Protein AF-V5FXH1-F1 (afdb_mo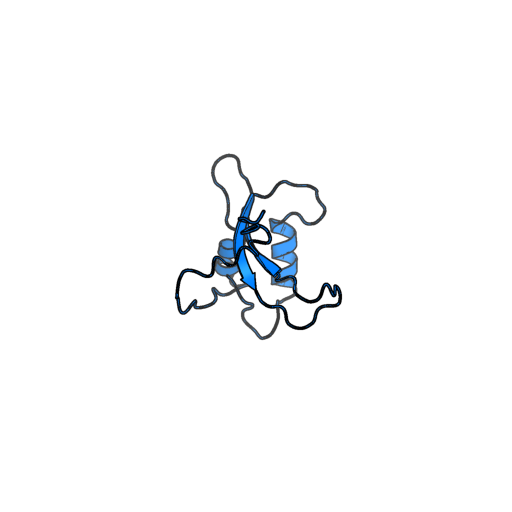nomer_lite)

pLDDT: mean 77.88, std 19.79, range [39.44, 96.25]

Sequence (102 aa):
RIEPIGEAWSEEAVDKFEEWTHVAQWKKLSAKLNGYSVREKTRAKREGSPVPGVDLFEINNEKDVDIAEELVKAGLAIFKKTDIPVNSRTTSISNLSIASSS

Organism: Anoplophora glabripennis (NCBI:txid217634)

Radius of gyration: 18.0 Å; chains: 1; bounding box: 55×42×38 Å

Foldseek 3Di:
DKDFPDPDQDPVLVVLLCVQVVPPVPADKDKDWPAWAQDDDDPPDPPPDTHTDIFIWRDDPPDTHTSRVVCVVVVRIDDDPDPDDDDDPPPVCPDDDPDDDD

Secondary structure (DSSP, 8-state):
-EEESSSS--HHHHHHHHHHHTTTTT--EEEEEEEEE-----SS--TT-PEEEEEEEE--SS--EEHHHHHHHTTSEEE-----------------------

Structure (mmCIF, N/CA/C/O backbone):
data_AF-V5FXH1-F1
#
_entry.id   AF-V5FXH1-F1
#
loop_
_atom_site.group_PDB
_atom_site.id
_atom_site.type_symbol
_atom_site.label_atom_id
_atom_site.label_alt_id
_atom_site.label_comp_id
_atom_site.label_asym_id
_atom_site.label_entity_id
_atom_site.label_seq_id
_atom_site.pdbx_PDB_ins_code
_atom_site.Cartn_x
_atom_site.Cartn_y
_atom_site.Cartn_z
_atom_site.occupancy
_atom_site.B_iso_or_equiv
_atom_site.auth_seq_id
_atom_site.auth_comp_id
_atom_site.auth_asym_id
_atom_site.auth_atom_id
_atom_site.pdbx_PDB_model_num
ATOM 1 N N . ARG A 1 1 ? 8.193 -3.738 3.923 1.00 85.12 1 ARG A N 1
ATOM 2 C CA . ARG A 1 1 ? 7.768 -3.843 2.503 1.00 85.12 1 ARG A CA 1
ATOM 3 C C . ARG A 1 1 ? 6.833 -5.028 2.354 1.00 85.12 1 ARG A C 1
ATOM 5 O O . ARG A 1 1 ? 7.078 -6.049 2.990 1.00 85.12 1 ARG A O 1
ATOM 12 N N . ILE A 1 2 ? 5.810 -4.881 1.521 1.00 91.62 2 ILE A N 1
ATOM 13 C CA . ILE A 1 2 ? 4.805 -5.911 1.260 1.00 91.62 2 ILE A CA 1
ATOM 14 C C . ILE A 1 2 ? 4.806 -6.304 -0.218 1.00 91.62 2 ILE A C 1
ATOM 16 O O . ILE A 1 2 ? 5.261 -5.532 -1.065 1.00 91.62 2 ILE A O 1
ATOM 20 N N . GLU A 1 3 ? 4.330 -7.507 -0.497 1.00 93.12 3 GLU A N 1
ATOM 21 C CA . GLU A 1 3 ? 4.184 -8.103 -1.824 1.00 93.12 3 GLU A CA 1
ATOM 22 C C . GLU A 1 3 ? 2.763 -8.675 -1.968 1.00 93.12 3 GLU A C 1
ATOM 24 O O . GLU A 1 3 ? 2.120 -8.960 -0.949 1.00 93.12 3 GLU A O 1
ATOM 29 N N . PRO A 1 4 ? 2.249 -8.821 -3.203 1.00 94.62 4 PRO A N 1
ATOM 30 C CA . PRO A 1 4 ? 0.984 -9.507 -3.425 1.00 94.62 4 PRO A CA 1
ATOM 31 C C . PRO A 1 4 ? 1.079 -10.977 -2.996 1.00 94.62 4 PRO A C 1
ATOM 33 O O . PRO A 1 4 ? 2.156 -11.567 -2.966 1.00 94.62 4 PRO A O 1
ATOM 36 N N . ILE A 1 5 ? -0.065 -11.581 -2.677 1.00 91.50 5 ILE A N 1
ATOM 37 C CA . ILE A 1 5 ? -0.136 -12.999 -2.284 1.00 91.50 5 ILE A CA 1
ATOM 38 C C . ILE A 1 5 ? 0.162 -13.934 -3.466 1.00 91.50 5 ILE A C 1
ATOM 40 O O . ILE A 1 5 ? 0.702 -15.021 -3.270 1.00 91.50 5 ILE A O 1
ATOM 44 N N . GLY A 1 6 ? -0.193 -13.514 -4.683 1.00 89.00 6 GLY A N 1
ATOM 45 C CA . GLY A 1 6 ? 0.080 -14.228 -5.930 1.00 89.00 6 GLY A CA 1
ATOM 46 C C . GLY A 1 6 ? 1.088 -13.494 -6.815 1.00 89.00 6 GLY A C 1
ATOM 47 O O . GLY A 1 6 ? 1.922 -12.730 -6.340 1.00 89.00 6 GLY A O 1
ATOM 48 N N . GLU A 1 7 ? 0.989 -13.699 -8.128 1.00 88.88 7 GLU A N 1
ATOM 49 C CA . GLU A 1 7 ? 1.878 -13.050 -9.105 1.00 88.88 7 GLU A CA 1
ATOM 50 C C . GLU A 1 7 ? 1.616 -11.539 -9.255 1.00 88.88 7 GLU A C 1
ATOM 52 O O . GLU A 1 7 ? 2.516 -10.786 -9.625 1.00 88.88 7 GLU A O 1
ATOM 57 N N . ALA A 1 8 ? 0.396 -11.084 -8.952 1.00 92.56 8 ALA A N 1
ATOM 58 C CA . ALA A 1 8 ? -0.035 -9.696 -9.083 1.00 92.56 8 ALA A CA 1
ATOM 59 C C . ALA A 1 8 ? -0.995 -9.287 -7.953 1.00 92.56 8 ALA A C 1
ATOM 61 O O . ALA A 1 8 ? -1.567 -10.135 -7.265 1.00 92.56 8 ALA A O 1
ATOM 62 N N . TRP A 1 9 ? -1.168 -7.976 -7.768 1.00 94.19 9 TRP A N 1
ATOM 63 C CA . TRP A 1 9 ? -2.153 -7.417 -6.841 1.00 94.19 9 TRP A CA 1
ATOM 64 C C . TRP A 1 9 ? -3.571 -7.744 -7.315 1.00 94.19 9 TRP A C 1
ATOM 66 O O . TRP A 1 9 ? -3.896 -7.505 -8.477 1.00 94.19 9 TRP A O 1
ATOM 76 N N . SER A 1 10 ? -4.399 -8.293 -6.425 1.00 95.19 10 SER A N 1
ATOM 77 C CA . SER A 1 10 ? -5.820 -8.503 -6.705 1.00 95.19 10 SER A CA 1
ATOM 78 C C . SER A 1 10 ? -6.559 -7.165 -6.763 1.00 95.19 10 SER A C 1
ATOM 80 O O . SER A 1 10 ? -6.149 -6.205 -6.111 1.00 95.19 10 SER A O 1
ATOM 82 N N . GLU A 1 11 ? -7.666 -7.106 -7.508 1.00 96.00 11 GLU A N 1
ATOM 83 C CA . GLU A 1 11 ? -8.532 -5.915 -7.555 1.00 96.00 11 GLU A CA 1
ATOM 84 C C . GLU A 1 11 ? -8.992 -5.513 -6.149 1.00 96.00 11 GLU A C 1
ATOM 86 O O . GLU A 1 11 ? -8.863 -4.357 -5.771 1.00 96.00 11 GLU A O 1
ATOM 91 N N . GLU A 1 12 ? -9.367 -6.488 -5.317 1.00 95.62 12 GLU A N 1
ATOM 92 C CA . GLU A 1 12 ? -9.729 -6.251 -3.915 1.00 95.62 12 GLU A CA 1
ATOM 93 C C . GLU A 1 12 ? -8.598 -5.590 -3.106 1.00 95.62 12 GLU A C 1
ATOM 95 O O . GLU A 1 12 ? -8.847 -4.698 -2.296 1.00 95.62 12 GLU A O 1
ATOM 100 N N . ALA A 1 13 ? -7.341 -5.990 -3.334 1.00 95.50 13 ALA A N 1
ATOM 101 C CA . ALA A 1 13 ? -6.195 -5.371 -2.673 1.00 95.50 13 ALA A CA 1
ATOM 102 C C . ALA A 1 13 ? -5.970 -3.928 -3.149 1.00 95.50 13 ALA A C 1
ATOM 104 O O . ALA A 1 13 ? -5.592 -3.074 -2.345 1.00 95.50 13 ALA A O 1
ATOM 105 N N . VAL A 1 14 ? -6.209 -3.656 -4.436 1.00 96.12 14 VAL A N 1
ATOM 106 C CA . VAL A 1 14 ? -6.137 -2.305 -5.006 1.00 96.12 14 VAL A CA 1
ATOM 107 C C . VAL A 1 14 ? -7.242 -1.426 -4.423 1.00 96.12 14 VAL A C 1
ATOM 109 O O . VAL A 1 14 ? -6.925 -0.384 -3.856 1.00 96.12 14 VAL A O 1
ATOM 112 N N . ASP A 1 15 ? -8.495 -1.875 -4.458 1.00 96.25 15 ASP A N 1
ATOM 113 C CA . ASP A 1 15 ? -9.649 -1.134 -3.939 1.00 96.25 15 ASP A CA 1
ATOM 114 C C . ASP A 1 15 ? -9.474 -0.793 -2.453 1.00 96.25 15 ASP A C 1
ATOM 116 O O . ASP A 1 15 ? -9.696 0.343 -2.027 1.00 96.25 15 ASP A O 1
ATOM 120 N N . LYS A 1 16 ? -9.004 -1.755 -1.646 1.00 95.38 16 LYS A N 1
ATOM 121 C CA . LYS A 1 16 ? -8.743 -1.530 -0.217 1.00 95.38 16 LYS A CA 1
ATOM 122 C C . LYS A 1 16 ? -7.606 -0.554 0.029 1.00 95.38 16 LYS A C 1
ATOM 124 O O . LYS A 1 16 ? -7.693 0.282 0.930 1.00 95.38 16 LYS A O 1
ATOM 129 N N . PHE A 1 17 ? -6.548 -0.626 -0.773 1.00 95.69 17 PHE A N 1
ATOM 130 C CA . PHE A 1 17 ? -5.474 0.353 -0.699 1.00 95.69 17 PHE A CA 1
ATOM 131 C C . PHE A 1 17 ? -5.973 1.758 -1.063 1.00 95.69 17 PHE A C 1
ATOM 133 O O . PHE A 1 17 ? -5.623 2.720 -0.376 1.00 95.69 17 PHE A O 1
ATOM 140 N N . GLU A 1 18 ? -6.808 1.891 -2.095 1.00 95.62 18 GLU A N 1
ATOM 141 C CA . GLU A 1 18 ? -7.405 3.171 -2.485 1.00 95.62 18 GLU A CA 1
ATOM 142 C C . GLU A 1 18 ? -8.309 3.750 -1.389 1.00 95.62 18 GLU A C 1
ATOM 144 O O . GLU A 1 18 ? -8.231 4.948 -1.096 1.00 95.62 18 GLU A O 1
ATOM 149 N N . GLU A 1 19 ? -9.108 2.893 -0.745 1.00 94.19 19 GLU A N 1
ATOM 150 C CA . GLU A 1 19 ? -9.982 3.239 0.378 1.00 94.19 19 GLU A CA 1
ATOM 151 C C . GLU A 1 19 ? -9.176 3.800 1.560 1.00 94.19 19 GLU A C 1
ATOM 153 O O . GLU A 1 19 ? -9.439 4.917 2.009 1.00 94.19 19 GLU A O 1
ATOM 158 N N . TRP A 1 20 ? -8.155 3.076 2.030 1.00 93.00 20 TRP A N 1
ATOM 159 C CA . TRP A 1 20 ? -7.361 3.479 3.200 1.00 93.00 20 TRP A CA 1
ATOM 160 C C . TRP A 1 20 ? -6.413 4.645 2.940 1.00 93.00 20 TRP A C 1
ATOM 162 O O . TRP A 1 20 ? -6.104 5.417 3.849 1.00 93.00 20 TRP A O 1
ATOM 172 N N . THR A 1 21 ? -5.946 4.807 1.703 1.00 9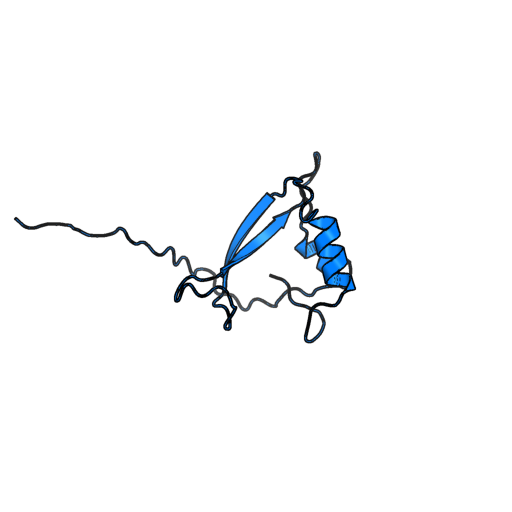4.56 21 THR A N 1
ATOM 173 C CA . THR A 1 21 ? -5.114 5.960 1.341 1.00 94.56 21 THR A CA 1
ATOM 174 C C . THR A 1 21 ? -5.926 7.180 0.923 1.00 94.56 21 THR A C 1
ATOM 176 O O . THR A 1 21 ? -5.351 8.254 0.741 1.00 94.56 21 THR A O 1
ATOM 179 N N . HIS A 1 22 ? -7.251 7.056 0.798 1.00 93.88 22 HIS A N 1
ATOM 180 C CA . HIS A 1 22 ? -8.126 8.148 0.380 1.00 93.88 22 HIS A CA 1
ATOM 181 C C . HIS A 1 22 ? -7.644 8.805 -0.924 1.00 93.88 22 HIS A C 1
ATOM 183 O O . HIS A 1 22 ? -7.508 10.034 -1.020 1.00 93.88 22 HIS A O 1
ATOM 189 N N . VAL A 1 23 ? -7.334 7.975 -1.928 1.00 95.31 23 VAL A N 1
ATOM 190 C CA . VAL A 1 23 ? -6.733 8.425 -3.194 1.00 95.31 23 VAL A CA 1
ATOM 191 C C . VAL A 1 23 ? -7.568 9.535 -3.821 1.00 95.31 23 VAL A C 1
ATOM 193 O O . VAL A 1 23 ? -8.782 9.431 -3.953 1.00 95.31 23 VAL A O 1
ATOM 196 N N . ALA A 1 24 ? -6.896 10.622 -4.210 1.00 94.19 24 ALA A N 1
ATOM 197 C CA . ALA A 1 24 ? -7.502 11.805 -4.827 1.00 94.19 24 ALA A CA 1
ATOM 198 C C . ALA A 1 24 ? -8.574 12.529 -3.978 1.00 94.19 24 ALA A C 1
ATOM 200 O O . ALA A 1 24 ? -9.243 13.429 -4.482 1.00 94.19 24 ALA A O 1
ATOM 201 N N . GLN A 1 25 ? -8.694 12.216 -2.683 1.00 94.75 25 GLN A N 1
ATOM 202 C CA . GLN A 1 25 ? -9.623 12.883 -1.758 1.00 94.75 25 GLN A CA 1
ATOM 203 C C . GLN A 1 25 ? -8.953 13.977 -0.910 1.00 94.75 25 GLN A C 1
ATOM 205 O O . GLN A 1 25 ? -9.606 14.587 -0.068 1.00 94.75 25 GLN A O 1
ATOM 210 N N . TRP A 1 26 ? -7.658 14.244 -1.122 1.00 93.94 26 TRP A N 1
ATOM 211 C CA . TRP A 1 26 ? -6.889 15.289 -0.421 1.00 93.94 26 TRP A CA 1
ATOM 212 C C . TRP A 1 26 ? -6.825 15.117 1.105 1.00 93.94 26 TRP A C 1
ATOM 214 O O . TRP A 1 26 ? -6.556 16.072 1.837 1.00 93.94 26 TRP A O 1
ATOM 224 N N . LYS A 1 27 ? -7.037 13.894 1.602 1.00 92.50 27 LYS A N 1
ATOM 225 C CA . LYS A 1 27 ? -6.849 13.566 3.015 1.00 92.50 27 LYS A CA 1
ATOM 226 C C . LYS A 1 27 ? -5.361 13.377 3.311 1.00 92.50 27 LYS A C 1
ATOM 228 O O . LYS A 1 27 ? -4.621 12.775 2.536 1.00 92.50 27 LYS A O 1
ATOM 233 N N . LYS A 1 28 ? -4.912 13.929 4.440 1.00 92.62 28 LYS A N 1
ATOM 234 C CA . LYS A 1 28 ? -3.518 13.819 4.885 1.00 92.62 28 LYS A CA 1
ATOM 235 C C . LYS A 1 28 ? -3.180 12.376 5.271 1.00 92.62 28 LYS A C 1
ATOM 237 O O . LYS A 1 28 ? -3.947 11.730 5.981 1.00 92.62 28 LYS A O 1
ATOM 242 N N . LEU A 1 29 ? -1.993 11.933 4.875 1.00 94.44 29 LEU A N 1
ATOM 243 C CA . LEU A 1 29 ? -1.355 10.702 5.334 1.00 94.44 29 LEU A CA 1
ATOM 244 C C . LEU A 1 29 ? 0.056 11.031 5.818 1.00 94.44 29 LEU A C 1
ATOM 246 O O . LEU A 1 29 ? 0.675 11.985 5.338 1.00 94.44 29 LEU A O 1
ATOM 250 N N . SER A 1 30 ? 0.569 10.239 6.753 1.00 93.75 30 SER A N 1
ATOM 251 C CA . SER A 1 30 ? 1.972 10.292 7.157 1.00 93.75 30 SER A CA 1
ATOM 252 C C . SER A 1 30 ? 2.762 9.292 6.318 1.00 93.75 30 SER A C 1
ATOM 254 O O . SER A 1 30 ? 2.320 8.165 6.109 1.00 93.75 30 SER A O 1
ATOM 256 N N . ALA A 1 31 ? 3.921 9.702 5.805 1.00 93.12 31 ALA A N 1
ATOM 257 C CA . ALA A 1 31 ? 4.764 8.861 4.965 1.00 93.12 31 ALA A CA 1
ATOM 258 C C . ALA A 1 31 ? 6.192 8.831 5.508 1.00 93.12 31 ALA A C 1
ATOM 260 O O . ALA A 1 31 ? 6.804 9.876 5.746 1.00 93.12 31 ALA A O 1
ATOM 261 N N . LYS A 1 32 ? 6.750 7.630 5.658 1.00 91.69 32 LYS A N 1
ATOM 262 C CA . LYS A 1 32 ? 8.132 7.416 6.092 1.00 91.69 32 LYS A CA 1
ATOM 263 C C . LYS A 1 32 ? 8.916 6.713 4.994 1.00 91.69 32 LYS A C 1
ATOM 265 O O . LYS A 1 32 ? 8.494 5.680 4.491 1.00 91.69 32 LYS A O 1
ATOM 270 N N . LEU A 1 33 ? 10.076 7.250 4.622 1.00 89.19 33 LEU A N 1
ATOM 271 C CA . LEU A 1 33 ? 10.931 6.610 3.621 1.00 89.19 33 LEU A CA 1
ATOM 272 C C . LEU A 1 33 ? 11.499 5.283 4.14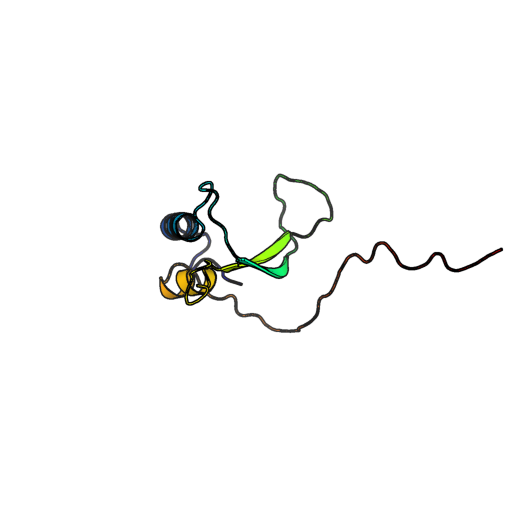2 1.00 89.19 33 LEU A C 1
ATOM 274 O O . LEU A 1 33 ? 12.146 5.244 5.189 1.00 89.19 33 LEU A O 1
ATOM 278 N N . ASN A 1 34 ? 11.324 4.226 3.350 1.00 83.81 34 ASN A N 1
ATOM 279 C CA . ASN A 1 34 ? 11.775 2.861 3.616 1.00 83.81 34 ASN A CA 1
ATOM 280 C C . ASN A 1 34 ? 12.740 2.364 2.517 1.00 83.81 34 ASN A C 1
ATOM 282 O O . ASN A 1 34 ? 12.572 1.321 1.863 1.00 83.81 34 ASN A O 1
ATOM 286 N N . GLY A 1 35 ? 13.763 3.186 2.273 1.00 82.06 35 GLY A N 1
ATOM 287 C CA . GLY A 1 35 ? 14.798 2.956 1.269 1.00 82.06 35 GLY A CA 1
ATOM 288 C C . GLY A 1 35 ? 14.313 3.158 -0.165 1.00 82.06 35 GLY A C 1
ATOM 289 O O . GLY A 1 35 ? 13.249 3.712 -0.418 1.00 82.06 35 GLY A O 1
ATOM 290 N N . TYR A 1 36 ? 15.111 2.690 -1.118 1.00 81.88 36 TYR A N 1
ATOM 291 C CA . TYR A 1 36 ? 14.822 2.814 -2.543 1.00 81.88 36 TYR A CA 1
ATOM 292 C C . TYR A 1 36 ? 14.781 1.439 -3.213 1.00 81.88 36 TYR A C 1
ATOM 294 O O . TYR A 1 36 ? 15.284 0.449 -2.675 1.00 81.88 36 TYR A O 1
ATOM 302 N N . SER A 1 37 ? 14.128 1.358 -4.365 1.00 71.38 37 SER A N 1
ATOM 303 C CA . SER A 1 37 ? 14.105 0.179 -5.227 1.00 71.38 37 SER A CA 1
ATOM 304 C C . SER A 1 37 ? 14.557 0.565 -6.631 1.00 71.38 37 SER A C 1
ATOM 306 O O . SER A 1 37 ? 14.218 1.637 -7.141 1.00 71.38 37 SER A O 1
ATOM 308 N N . VAL A 1 38 ? 15.361 -0.303 -7.246 1.00 65.00 38 VAL A N 1
ATOM 309 C CA . VAL A 1 38 ? 15.715 -0.187 -8.661 1.00 65.00 38 VAL A CA 1
ATOM 310 C C . VAL A 1 38 ? 14.512 -0.706 -9.443 1.00 65.00 38 VAL A C 1
ATOM 312 O O . VAL A 1 38 ? 14.153 -1.873 -9.311 1.00 65.00 38 VAL A O 1
ATOM 315 N N . ARG A 1 39 ? 13.831 0.170 -10.186 1.00 58.75 39 ARG A N 1
ATOM 316 C CA . ARG A 1 39 ? 12.650 -0.219 -10.967 1.00 58.75 39 ARG A CA 1
ATOM 317 C C . ARG A 1 39 ? 1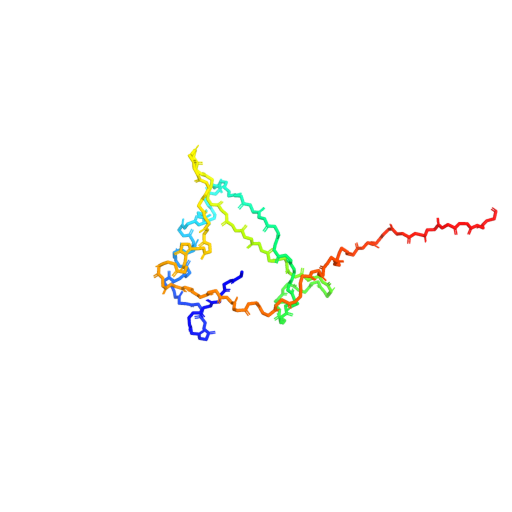3.042 -1.052 -12.186 1.00 58.75 39 ARG A C 1
ATOM 319 O O . ARG A 1 39 ? 13.954 -0.672 -12.918 1.00 58.75 39 ARG A O 1
ATOM 326 N N . GLU A 1 40 ? 12.257 -2.088 -12.478 1.00 62.06 40 GLU A N 1
ATOM 327 C CA . GLU A 1 40 ? 12.089 -2.549 -13.856 1.00 62.06 40 GLU A CA 1
ATOM 328 C C . GLU A 1 40 ? 11.292 -1.514 -14.668 1.00 62.06 40 GLU A C 1
ATOM 330 O O . GLU A 1 40 ? 10.476 -0.752 -14.145 1.00 62.06 40 GLU A O 1
ATOM 335 N N . LYS A 1 41 ? 11.616 -1.429 -15.959 1.00 52.25 41 LYS A N 1
ATOM 336 C CA . LYS A 1 41 ? 11.318 -0.330 -16.893 1.00 52.25 41 LYS A CA 1
ATOM 337 C C . LYS A 1 41 ? 9.856 0.166 -16.848 1.00 52.25 41 LYS A C 1
ATOM 339 O O . LYS A 1 41 ? 8.997 -0.373 -17.534 1.00 52.25 41 LYS A O 1
ATOM 344 N N . THR A 1 42 ? 9.585 1.275 -16.151 1.00 55.78 42 THR A N 1
ATOM 345 C CA . THR A 1 42 ? 8.302 2.011 -16.249 1.00 55.78 42 THR A CA 1
ATOM 346 C C . THR A 1 42 ? 8.368 3.219 -17.195 1.00 55.78 42 THR A C 1
ATOM 348 O O . THR A 1 42 ? 9.430 3.803 -17.402 1.00 55.78 42 THR A O 1
ATOM 351 N N . ARG A 1 43 ? 7.204 3.627 -17.728 1.00 54.38 43 ARG A N 1
ATOM 352 C CA . ARG A 1 43 ? 6.988 4.674 -18.756 1.00 54.38 43 ARG A CA 1
ATOM 353 C C . ARG A 1 43 ? 7.595 6.055 -18.442 1.00 54.38 43 ARG A C 1
ATOM 355 O O . ARG A 1 43 ? 7.970 6.772 -19.365 1.00 54.38 43 ARG A O 1
ATOM 362 N N . ALA A 1 44 ? 7.718 6.430 -17.169 1.00 56.03 44 ALA A N 1
ATOM 363 C CA . ALA A 1 44 ? 8.327 7.692 -16.745 1.00 56.03 44 ALA A CA 1
ATOM 364 C C . ALA A 1 44 ? 9.859 7.550 -16.648 1.00 56.03 44 ALA A C 1
ATOM 366 O O . ALA A 1 44 ? 10.420 7.349 -15.572 1.00 56.03 44 ALA A O 1
ATOM 367 N N . LYS A 1 45 ? 10.541 7.609 -17.795 1.00 51.81 45 LYS A N 1
ATOM 368 C CA . LYS A 1 45 ? 12.006 7.584 -17.884 1.00 51.81 45 LYS A CA 1
ATOM 369 C C . LYS A 1 45 ? 12.607 8.913 -17.402 1.00 51.81 45 LYS A C 1
ATOM 371 O O . LYS A 1 45 ? 12.699 9.864 -18.170 1.00 51.81 45 LYS A O 1
ATOM 376 N N . ARG A 1 46 ? 13.108 8.967 -16.169 1.00 56.59 46 ARG A N 1
ATOM 377 C CA . ARG A 1 46 ? 14.389 9.645 -15.920 1.00 56.59 46 ARG A CA 1
ATOM 378 C C . ARG A 1 46 ? 15.395 8.534 -15.667 1.00 56.59 46 ARG A C 1
ATOM 380 O O . ARG A 1 46 ? 15.310 7.871 -14.636 1.00 56.59 46 ARG A O 1
ATOM 387 N N . GLU A 1 47 ? 16.256 8.257 -16.645 1.00 53.28 47 GLU A N 1
ATOM 388 C CA . GLU A 1 47 ? 17.349 7.298 -16.460 1.00 53.28 47 GLU A CA 1
ATOM 389 C C . GLU A 1 47 ? 18.102 7.641 -15.167 1.00 53.28 47 GLU A C 1
ATOM 391 O O . GLU A 1 47 ? 18.506 8.782 -14.961 1.00 53.28 47 GLU A O 1
ATOM 396 N N . GLY A 1 48 ? 18.218 6.666 -14.263 1.00 59.38 48 GLY A N 1
ATOM 397 C CA . GLY A 1 48 ? 19.019 6.787 -13.044 1.00 59.38 48 GLY A CA 1
ATOM 398 C C . GLY A 1 48 ? 18.305 7.250 -11.769 1.00 59.38 48 GLY A C 1
ATOM 399 O O . GLY A 1 48 ? 18.951 7.254 -10.726 1.00 59.38 48 GLY A O 1
ATOM 400 N N . SER A 1 49 ? 17.009 7.599 -11.780 1.00 66.25 49 SER A N 1
ATOM 401 C CA . SER A 1 49 ? 16.312 7.954 -10.528 1.00 66.25 49 SER A CA 1
ATOM 402 C C . SER A 1 49 ? 15.679 6.717 -9.869 1.00 66.25 49 SER A C 1
ATOM 404 O O . SER A 1 49 ? 14.766 6.121 -10.448 1.00 66.25 49 SER A O 1
ATOM 406 N N . PRO A 1 50 ? 16.154 6.290 -8.684 1.00 75.00 50 PRO A N 1
ATOM 407 C CA . PRO A 1 50 ? 15.603 5.132 -7.995 1.00 75.00 50 PRO A CA 1
ATOM 408 C C . PRO A 1 50 ? 14.250 5.479 -7.361 1.00 75.00 50 PRO A C 1
ATOM 410 O O . PRO A 1 50 ? 14.002 6.624 -6.982 1.00 75.00 50 PRO A O 1
ATOM 413 N N . VAL A 1 51 ? 13.363 4.493 -7.215 1.00 80.56 51 VAL A N 1
ATOM 414 C CA . VAL A 1 51 ? 12.010 4.748 -6.701 1.00 80.56 51 VAL A CA 1
ATOM 415 C C . VAL A 1 51 ? 11.963 4.571 -5.192 1.00 80.56 51 VAL A C 1
ATOM 417 O O . VAL A 1 51 ? 12.339 3.497 -4.709 1.00 80.56 51 VAL A O 1
ATOM 420 N N . PRO A 1 52 ? 11.530 5.599 -4.438 1.00 83.38 52 PRO A N 1
ATOM 421 C CA . PRO A 1 52 ? 11.446 5.508 -2.992 1.00 83.38 52 PRO A CA 1
ATOM 422 C C . PRO A 1 52 ? 10.382 4.486 -2.600 1.00 83.38 52 PRO A C 1
ATOM 424 O O . PRO A 1 52 ? 9.254 4.523 -3.089 1.00 83.38 52 PRO A O 1
ATOM 427 N N . GLY A 1 53 ? 10.750 3.578 -1.704 1.00 87.31 53 GLY A N 1
ATOM 428 C CA . GLY A 1 53 ? 9.781 2.848 -0.903 1.00 87.31 53 GLY A CA 1
ATOM 429 C C . GLY A 1 53 ? 9.314 3.750 0.232 1.00 87.31 53 GLY A C 1
ATOM 430 O O . GLY A 1 53 ? 10.128 4.455 0.832 1.00 87.31 53 GLY A O 1
ATOM 431 N N . VAL A 1 54 ? 8.021 3.729 0.527 1.00 91.75 54 VAL A N 1
ATOM 432 C CA . VAL A 1 54 ? 7.433 4.469 1.644 1.00 91.75 54 VAL A CA 1
ATOM 433 C C . VAL A 1 54 ? 6.551 3.546 2.466 1.00 91.75 54 VAL A C 1
ATOM 435 O O . VAL A 1 54 ? 5.852 2.705 1.907 1.00 91.75 54 VAL A O 1
ATOM 438 N N . ASP A 1 55 ? 6.597 3.722 3.778 1.00 92.12 55 ASP A N 1
ATOM 439 C CA . ASP A 1 55 ? 5.591 3.211 4.698 1.00 92.12 55 ASP A CA 1
ATOM 440 C C . ASP A 1 55 ? 4.549 4.324 4.878 1.00 92.12 55 ASP A C 1
ATOM 442 O O . ASP A 1 55 ? 4.919 5.485 5.100 1.00 92.12 55 ASP A O 1
ATOM 446 N N . LEU A 1 56 ? 3.269 3.992 4.710 1.00 94.69 56 LEU A N 1
ATOM 447 C CA . LEU A 1 56 ? 2.160 4.943 4.763 1.00 94.69 56 LEU A CA 1
ATOM 448 C C . LEU A 1 56 ? 1.309 4.689 5.997 1.00 94.69 56 LEU A C 1
ATOM 450 O O . LEU A 1 56 ? 0.961 3.546 6.291 1.00 94.69 56 LEU A O 1
ATOM 454 N N . PHE A 1 57 ? 0.935 5.776 6.661 1.00 94.25 57 PHE A N 1
ATOM 455 C CA . PHE A 1 57 ? 0.104 5.738 7.848 1.00 94.25 57 PHE A CA 1
ATOM 456 C C . PHE A 1 57 ? -1.084 6.684 7.713 1.00 94.25 57 PHE A C 1
ATOM 458 O O . PHE A 1 57 ? -0.932 7.854 7.336 1.00 94.25 57 PHE A O 1
ATOM 465 N N . GLU A 1 58 ? -2.265 6.188 8.061 1.00 92.38 58 GLU A N 1
ATOM 466 C CA . GLU A 1 58 ? -3.434 7.031 8.256 1.00 92.38 58 GLU A CA 1
ATOM 467 C C . GLU A 1 58 ? -3.294 7.779 9.586 1.00 92.38 58 GLU A C 1
ATOM 469 O O . GLU A 1 58 ? -3.088 7.168 10.636 1.00 92.38 58 GLU A O 1
ATOM 474 N N . ILE A 1 59 ? -3.391 9.110 9.538 1.00 89.50 59 ILE A N 1
ATOM 475 C CA . ILE A 1 59 ? -3.255 9.962 10.722 1.00 89.50 59 ILE A CA 1
ATOM 476 C C . ILE A 1 59 ? -4.616 10.066 11.410 1.00 89.50 59 ILE A C 1
ATOM 478 O O . ILE A 1 59 ? -5.479 10.820 10.952 1.00 89.50 59 ILE A O 1
ATOM 482 N N . ASN A 1 60 ? -4.775 9.371 12.534 1.00 83.00 60 ASN A N 1
ATOM 483 C CA . ASN A 1 60 ? -5.940 9.484 13.411 1.00 83.00 60 ASN A CA 1
ATOM 484 C C . ASN A 1 60 ? -5.558 10.166 14.734 1.00 83.00 60 ASN A C 1
ATOM 486 O O . ASN A 1 60 ? -4.399 10.168 15.136 1.00 83.00 60 ASN A O 1
ATOM 490 N N . ASN A 1 61 ? -6.532 10.770 15.420 1.00 75.88 61 ASN A N 1
ATOM 491 C CA . ASN A 1 61 ? -6.271 11.593 16.614 1.00 75.88 61 ASN A CA 1
ATOM 492 C C . ASN A 1 61 ? -5.640 10.818 17.787 1.00 75.88 61 ASN A C 1
ATOM 494 O O . ASN A 1 61 ? -5.009 11.431 18.643 1.00 75.88 61 ASN A O 1
ATOM 498 N N . GLU A 1 62 ? -5.819 9.497 17.835 1.00 78.88 62 GLU A N 1
ATOM 499 C CA . GLU A 1 62 ? -5.352 8.651 18.940 1.00 78.88 62 GLU A CA 1
ATOM 500 C C . GLU A 1 62 ? -4.134 7.800 18.567 1.00 78.88 62 GLU A C 1
ATOM 502 O O . GLU A 1 62 ? -3.241 7.606 19.393 1.00 78.88 62 GLU A O 1
ATOM 507 N N . LYS A 1 63 ? -4.086 7.281 17.333 1.00 85.19 63 LYS A N 1
ATOM 508 C CA . LYS A 1 63 ? -3.009 6.405 16.869 1.00 85.19 63 LYS A CA 1
ATOM 509 C C . LYS A 1 63 ? -2.930 6.370 15.346 1.00 85.19 63 LYS A C 1
ATOM 511 O O . LYS A 1 63 ? -3.943 6.173 14.681 1.00 85.19 63 LYS A O 1
ATOM 516 N N . ASP A 1 64 ? -1.715 6.468 14.824 1.00 88.94 64 ASP A N 1
ATOM 517 C CA . ASP A 1 64 ? -1.440 6.275 13.403 1.00 88.94 64 ASP A CA 1
ATOM 518 C C . ASP A 1 64 ? -1.615 4.797 13.013 1.00 88.94 64 ASP A C 1
ATOM 520 O O . ASP A 1 64 ? -1.095 3.897 13.684 1.00 88.94 64 ASP A O 1
ATOM 524 N N . VAL A 1 65 ? -2.355 4.547 11.931 1.00 92.06 65 VAL A N 1
ATOM 525 C CA . VAL A 1 65 ? -2.644 3.194 11.428 1.00 92.06 65 VAL A CA 1
ATOM 526 C C . VAL A 1 65 ? -1.726 2.887 10.253 1.00 92.06 65 VAL A C 1
ATOM 528 O O . VAL A 1 65 ? -1.748 3.610 9.261 1.00 92.06 65 VAL A O 1
ATOM 531 N N . ASP A 1 66 ? -0.922 1.827 10.353 1.00 94.00 66 ASP A N 1
ATOM 532 C CA . ASP A 1 66 ? -0.028 1.385 9.276 1.00 94.00 66 ASP A CA 1
ATOM 533 C C . ASP A 1 66 ? -0.819 0.655 8.182 1.00 94.00 66 ASP A C 1
ATOM 535 O O . ASP A 1 66 ? -1.335 -0.444 8.389 1.00 94.00 66 ASP A O 1
ATOM 539 N N . ILE A 1 67 ? -0.882 1.256 6.994 1.00 94.50 67 ILE A N 1
ATOM 540 C CA . ILE A 1 67 ? -1.657 0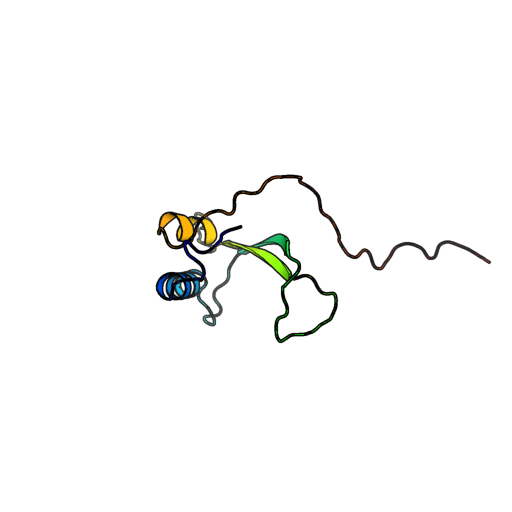.732 5.862 1.00 94.50 67 ILE A CA 1
ATOM 541 C C . ILE A 1 67 ? -1.083 -0.604 5.369 1.00 94.50 67 ILE A C 1
ATOM 543 O O . ILE A 1 67 ? -1.828 -1.480 4.926 1.00 94.50 67 ILE A O 1
ATOM 547 N N . ALA A 1 68 ? 0.236 -0.798 5.455 1.00 93.75 68 ALA A N 1
ATOM 548 C CA . ALA A 1 68 ? 0.858 -2.046 5.038 1.00 93.75 68 ALA A CA 1
ATOM 549 C C . ALA A 1 68 ? 0.512 -3.192 5.997 1.00 93.75 68 ALA A C 1
ATOM 551 O O . ALA A 1 68 ? 0.265 -4.309 5.543 1.00 93.75 68 ALA A O 1
ATOM 552 N N . GLU A 1 69 ? 0.462 -2.925 7.306 1.00 94.06 69 GLU A N 1
ATOM 553 C CA . GLU A 1 69 ? -0.004 -3.916 8.280 1.00 94.06 69 GLU A CA 1
ATOM 554 C C . GLU A 1 69 ? -1.470 -4.285 8.060 1.00 94.06 69 GLU A C 1
ATOM 556 O O . GLU A 1 69 ? -1.800 -5.469 8.104 1.00 94.06 69 GLU A O 1
ATOM 561 N N . GLU A 1 70 ? -2.340 -3.305 7.811 1.00 95.00 70 GLU A N 1
ATOM 562 C CA . GLU A 1 70 ? -3.766 -3.564 7.587 1.00 95.00 70 GLU A CA 1
ATOM 563 C C . GLU A 1 70 ? -4.006 -4.405 6.325 1.00 95.00 70 GLU A C 1
ATOM 565 O O . GLU A 1 70 ? -4.797 -5.348 6.363 1.00 95.00 70 GLU A O 1
ATOM 570 N N . LEU A 1 71 ? -3.250 -4.178 5.243 1.00 94.69 71 LEU A N 1
ATOM 571 C CA . LEU A 1 71 ? -3.314 -5.025 4.041 1.00 94.69 71 LEU A CA 1
ATOM 572 C C . LEU A 1 71 ? -2.908 -6.477 4.325 1.00 94.69 71 LEU A C 1
ATOM 574 O O . LEU A 1 71 ? -3.511 -7.410 3.792 1.00 94.69 71 LEU A O 1
ATOM 578 N N . VAL A 1 72 ? -1.900 -6.689 5.173 1.00 95.12 72 VAL A N 1
ATOM 579 C CA . VAL A 1 72 ? -1.473 -8.042 5.555 1.00 95.12 72 VAL A CA 1
ATOM 580 C C . VAL A 1 72 ? -2.492 -8.697 6.488 1.00 95.12 72 VAL A C 1
ATOM 582 O O . VAL A 1 72 ? -2.821 -9.867 6.302 1.00 95.12 72 VAL A O 1
ATOM 585 N N . LYS A 1 73 ? -3.039 -7.958 7.462 1.00 94.88 73 LYS A N 1
ATOM 586 C CA . LYS A 1 73 ? -4.086 -8.454 8.375 1.00 94.88 73 LYS A CA 1
ATOM 587 C C . LYS A 1 73 ? -5.366 -8.826 7.633 1.00 94.88 73 LYS A C 1
ATOM 589 O O . LYS A 1 73 ? -5.990 -9.823 7.981 1.00 94.88 73 LYS A O 1
ATOM 594 N N . ALA A 1 74 ? -5.723 -8.066 6.600 1.00 93.31 74 ALA A N 1
ATOM 595 C CA . ALA A 1 74 ? -6.844 -8.371 5.718 1.00 93.31 74 ALA A CA 1
ATOM 596 C C . ALA A 1 74 ? -6.584 -9.580 4.803 1.00 93.31 74 ALA A C 1
ATOM 598 O O . ALA A 1 74 ? -7.491 -10.015 4.102 1.00 93.31 74 ALA A O 1
ATOM 599 N N . GLY A 1 75 ? -5.364 -10.132 4.793 1.00 94.06 75 GLY A N 1
ATOM 600 C CA . GLY A 1 75 ? -5.009 -11.236 3.910 1.00 94.06 75 GLY A CA 1
ATOM 601 C C . GLY A 1 75 ? -5.001 -10.823 2.440 1.00 94.06 75 GLY A C 1
ATOM 602 O O . GLY A 1 75 ? -5.346 -11.634 1.590 1.00 94.06 75 GLY A O 1
ATOM 603 N N . LEU A 1 76 ? -4.622 -9.573 2.148 1.00 94.31 76 LEU A N 1
ATOM 604 C CA . LEU A 1 76 ? -4.502 -9.013 0.793 1.00 94.31 76 LEU A CA 1
ATOM 605 C C . LEU A 1 76 ? -3.038 -8.819 0.369 1.00 94.31 76 LEU A C 1
ATOM 607 O O . LEU A 1 76 ? -2.740 -8.629 -0.810 1.00 94.31 76 LEU A O 1
ATOM 611 N N . ALA A 1 77 ? -2.112 -8.893 1.325 1.00 95.62 77 ALA A N 1
ATOM 612 C CA . ALA A 1 77 ? -0.680 -8.783 1.098 1.00 95.62 77 ALA A CA 1
ATOM 613 C C . ALA A 1 77 ? 0.112 -9.716 2.020 1.00 95.62 77 ALA A C 1
ATOM 615 O O . ALA A 1 77 ? -0.383 -10.190 3.042 1.00 95.62 77 ALA A O 1
ATOM 616 N N . ILE A 1 78 ? 1.385 -9.921 1.690 1.00 94.81 78 ILE A N 1
ATOM 617 C CA . ILE A 1 78 ? 2.359 -10.607 2.542 1.00 94.81 78 ILE A CA 1
ATOM 618 C C . ILE A 1 78 ? 3.569 -9.718 2.797 1.00 94.81 78 ILE A C 1
ATOM 620 O O . ILE A 1 78 ? 3.993 -8.945 1.938 1.00 94.81 78 ILE A O 1
ATOM 624 N N . PHE A 1 79 ? 4.170 -9.836 3.981 1.00 91.88 79 PHE A N 1
ATOM 625 C CA . PHE A 1 79 ? 5.452 -9.189 4.234 1.00 91.88 79 PHE A CA 1
ATOM 626 C C . PHE A 1 79 ? 6.549 -9.867 3.419 1.00 91.88 79 PHE A C 1
ATOM 628 O O . PHE A 1 79 ? 6.771 -11.075 3.532 1.00 91.88 79 PHE A O 1
ATOM 635 N N . LYS A 1 80 ? 7.286 -9.067 2.644 1.00 86.94 80 LYS A N 1
ATOM 636 C CA . LYS A 1 80 ? 8.504 -9.538 1.990 1.00 86.94 80 LYS A CA 1
ATOM 637 C C . LYS A 1 80 ? 9.481 -9.972 3.081 1.00 86.94 80 LYS A C 1
ATOM 639 O O . LYS A 1 80 ? 9.841 -9.158 3.933 1.00 86.94 80 LYS A O 1
ATOM 644 N N . LYS A 1 81 ? 9.943 -11.224 3.042 1.00 74.44 81 LYS A N 1
ATOM 645 C CA . LYS A 1 81 ? 11.049 -11.678 3.895 1.00 74.44 81 LYS A CA 1
ATOM 646 C C . LYS A 1 81 ? 12.296 -10.888 3.506 1.00 74.44 81 LYS A C 1
ATOM 648 O O . LYS A 1 81 ? 12.879 -11.106 2.449 1.00 74.44 81 LYS A O 1
ATOM 653 N N . THR A 1 82 ? 12.660 -9.903 4.314 1.00 63.16 82 THR A N 1
ATOM 654 C CA . THR A 1 82 ? 13.925 -9.190 4.160 1.00 63.16 82 THR A CA 1
ATOM 655 C C . THR A 1 82 ? 15.044 -10.043 4.735 1.00 63.16 82 THR A C 1
ATOM 657 O O . THR A 1 82 ? 15.191 -10.107 5.953 1.00 63.16 82 THR A O 1
ATOM 660 N N . ASP A 1 83 ? 15.858 -10.641 3.867 1.00 49.53 83 ASP A N 1
ATOM 661 C CA . ASP A 1 83 ? 17.231 -10.995 4.219 1.00 49.53 83 ASP A CA 1
ATOM 662 C C . ASP A 1 83 ? 17.997 -9.674 4.398 1.00 49.53 83 ASP A C 1
ATOM 664 O O . ASP A 1 83 ? 18.208 -8.912 3.454 1.00 49.53 83 ASP A O 1
ATOM 668 N N . ILE A 1 84 ? 18.303 -9.320 5.643 1.00 46.22 84 ILE A N 1
ATOM 669 C CA . ILE A 1 84 ? 18.962 -8.059 6.006 1.00 46.22 84 ILE A CA 1
ATOM 670 C C . ILE A 1 84 ? 20.447 -8.142 5.578 1.00 46.22 84 ILE A C 1
ATOM 672 O O . ILE A 1 84 ? 21.112 -9.125 5.900 1.00 46.22 84 ILE A O 1
ATOM 676 N N . PRO A 1 85 ? 21.004 -7.108 4.912 1.00 43.97 85 PRO A N 1
ATOM 677 C CA . PRO A 1 85 ? 21.786 -6.143 5.675 1.00 43.97 85 PRO A CA 1
ATOM 678 C C . PRO A 1 85 ? 21.212 -4.733 5.592 1.00 43.97 85 PRO A C 1
ATOM 680 O O . PRO A 1 85 ? 20.949 -4.171 4.530 1.00 43.97 85 PRO A O 1
ATOM 683 N N . VAL A 1 86 ? 21.074 -4.158 6.781 1.00 52.88 86 VAL A N 1
ATOM 684 C CA . VAL A 1 86 ? 20.896 -2.741 7.051 1.00 52.88 86 VAL A CA 1
ATOM 685 C C . VAL A 1 86 ? 22.011 -1.968 6.345 1.00 52.88 86 VAL A C 1
ATOM 687 O O . VAL A 1 86 ? 23.165 -2.390 6.345 1.00 52.88 86 VAL A O 1
ATOM 690 N N . ASN A 1 87 ? 21.649 -0.789 5.840 1.00 50.25 87 ASN A N 1
ATOM 691 C CA . ASN A 1 87 ? 22.517 0.255 5.297 1.00 50.25 87 ASN A CA 1
ATOM 692 C C . ASN A 1 87 ? 22.774 0.209 3.776 1.00 50.25 87 ASN A C 1
ATOM 694 O O . ASN A 1 87 ? 23.813 -0.211 3.284 1.00 50.25 87 ASN A O 1
ATOM 698 N N . SER A 1 88 ? 21.861 0.813 3.017 1.00 48.22 88 SER A N 1
ATOM 699 C CA . SER A 1 88 ? 22.229 1.532 1.791 1.00 48.22 88 SER A CA 1
ATOM 700 C C . SER A 1 88 ? 21.705 2.959 1.894 1.00 48.22 88 SER A C 1
ATOM 702 O O . SER A 1 88 ? 20.729 3.353 1.259 1.00 48.22 88 SER A O 1
ATOM 704 N N . ARG A 1 89 ? 22.363 3.751 2.752 1.00 48.69 89 ARG A N 1
ATOM 705 C CA . ARG A 1 89 ? 22.418 5.203 2.573 1.00 48.69 89 ARG A CA 1
ATOM 706 C C . ARG A 1 89 ? 23.226 5.478 1.303 1.00 48.69 89 ARG A C 1
ATOM 708 O O . ARG A 1 89 ? 24.406 5.786 1.373 1.00 48.69 89 ARG A O 1
ATOM 715 N N . THR A 1 90 ? 22.594 5.390 0.144 1.00 45.84 90 THR A N 1
ATOM 716 C CA . THR A 1 90 ? 23.033 6.155 -1.026 1.00 45.84 90 THR A CA 1
ATOM 717 C C . THR A 1 90 ? 22.071 7.315 -1.182 1.00 45.84 90 THR A C 1
ATOM 719 O O . THR A 1 90 ? 21.187 7.325 -2.031 1.00 45.84 90 THR A O 1
ATOM 722 N N . THR A 1 91 ? 22.235 8.314 -0.315 1.00 44.75 91 THR A N 1
ATOM 723 C CA . THR A 1 91 ? 22.026 9.687 -0.762 1.00 44.75 91 THR A CA 1
ATOM 724 C C . THR A 1 91 ? 22.993 9.884 -1.922 1.00 44.75 91 THR A C 1
ATOM 726 O O . THR A 1 91 ? 24.195 9.700 -1.731 1.00 44.75 91 THR A O 1
ATOM 729 N N . SER A 1 92 ? 22.519 10.219 -3.119 1.00 42.19 92 SER A N 1
ATOM 730 C CA . SER A 1 92 ? 23.390 10.859 -4.101 1.00 42.19 92 SER A CA 1
ATOM 731 C C . SER A 1 92 ? 23.867 12.162 -3.463 1.00 42.19 92 SER A C 1
ATOM 733 O O . SER A 1 92 ? 23.155 13.161 -3.466 1.00 42.19 92 SER A O 1
ATOM 735 N N . ILE A 1 93 ? 25.033 12.124 -2.817 1.00 42.72 93 ILE A N 1
ATOM 736 C CA . ILE A 1 93 ? 25.714 13.311 -2.317 1.00 42.72 93 ILE A CA 1
ATOM 737 C C . ILE A 1 93 ? 26.328 13.964 -3.553 1.00 42.72 93 ILE A C 1
ATOM 739 O O . ILE A 1 93 ? 27.501 13.779 -3.848 1.00 42.72 93 ILE A O 1
ATOM 743 N N . SER A 1 94 ? 25.535 14.698 -4.327 1.00 46.91 94 SER A N 1
ATOM 744 C CA . SER A 1 94 ? 26.058 15.524 -5.419 1.00 46.91 94 SER A CA 1
ATOM 745 C C . SER A 1 94 ? 26.636 16.847 -4.903 1.00 46.91 94 SER A C 1
ATOM 747 O O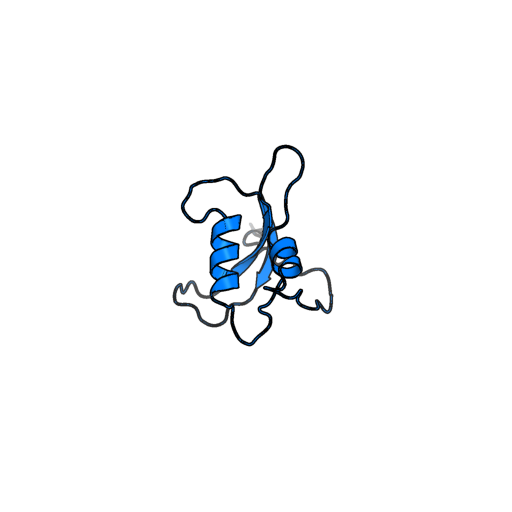 . SER A 1 94 ? 26.500 17.865 -5.562 1.00 46.91 94 SER A O 1
ATOM 749 N N . ASN A 1 95 ? 27.253 16.856 -3.717 1.00 53.69 95 ASN A N 1
ATOM 750 C CA . ASN A 1 95 ? 28.007 18.003 -3.214 1.00 53.69 95 ASN A CA 1
ATOM 751 C C . ASN A 1 95 ? 29.024 17.551 -2.158 1.00 53.69 95 ASN A C 1
ATOM 753 O O . ASN A 1 95 ? 28.793 17.681 -0.960 1.00 53.69 95 ASN A O 1
ATOM 757 N N . LEU A 1 96 ? 30.155 17.008 -2.605 1.00 46.03 96 LEU A N 1
ATOM 758 C CA . LEU A 1 96 ? 31.394 16.961 -1.831 1.00 46.03 96 LEU A CA 1
ATOM 759 C C . LEU A 1 96 ? 32.574 17.138 -2.802 1.00 46.03 96 LEU A C 1
ATOM 761 O O . LEU A 1 96 ? 32.629 16.490 -3.841 1.00 46.03 96 LEU A O 1
ATOM 765 N N . SER A 1 97 ? 33.468 18.049 -2.410 1.00 43.44 97 SER A N 1
ATOM 766 C CA . SER A 1 97 ? 34.758 18.461 -2.988 1.00 43.44 97 SER A CA 1
ATOM 767 C C . SER A 1 97 ? 34.770 19.273 -4.292 1.00 43.44 97 SER A C 1
ATOM 769 O O . SER A 1 97 ? 35.014 18.744 -5.370 1.00 43.44 97 SER A O 1
ATOM 771 N N . ILE A 1 98 ? 34.737 20.600 -4.149 1.00 44.09 98 ILE A N 1
ATOM 772 C CA . ILE A 1 98 ? 35.873 21.396 -4.634 1.00 44.09 98 ILE A CA 1
ATOM 773 C C . ILE A 1 98 ? 36.609 21.879 -3.385 1.00 44.09 98 ILE A C 1
ATOM 775 O O . ILE A 1 98 ? 36.175 22.803 -2.703 1.00 44.09 98 ILE A O 1
ATOM 779 N N . ALA A 1 99 ? 37.683 21.173 -3.043 1.00 46.62 99 ALA A N 1
ATOM 780 C CA . ALA A 1 99 ? 38.728 21.699 -2.187 1.00 46.62 99 ALA A CA 1
ATOM 781 C C . ALA A 1 99 ? 39.973 21.899 -3.058 1.00 46.62 99 ALA A C 1
ATOM 783 O O . ALA A 1 99 ? 40.528 20.928 -3.568 1.00 46.62 99 ALA A O 1
ATOM 784 N N . SER A 1 100 ? 40.374 23.169 -3.134 1.00 43.62 100 SER A N 1
ATOM 785 C CA . SER A 1 100 ? 41.735 23.689 -3.319 1.00 43.62 100 SER A CA 1
ATOM 786 C C . SER A 1 100 ? 42.344 23.812 -4.724 1.00 43.62 100 SER A C 1
ATOM 788 O O . SER A 1 100 ? 42.110 22.995 -5.608 1.00 43.62 100 SER A O 1
ATOM 790 N N . SER A 1 101 ? 43.205 24.845 -4.802 1.00 41.41 101 SER A N 1
ATOM 791 C CA . SER A 1 101 ? 44.120 25.305 -5.869 1.00 41.41 101 SER A CA 1
ATOM 792 C C . SER A 1 101 ? 43.507 26.397 -6.765 1.00 41.41 101 SER A C 1
ATOM 794 O O . SER A 1 101 ? 42.550 26.126 -7.478 1.00 41.41 101 SER A O 1
ATOM 796 N N . SER A 1 102 ? 43.948 27.663 -6.753 1.00 39.44 102 SER A N 1
ATOM 797 C CA . SER A 1 102 ? 45.241 28.280 -6.391 1.00 39.44 102 SER A CA 1
ATOM 798 C C . SER A 1 102 ? 45.072 29.723 -5.916 1.00 39.44 102 SER A C 1
ATOM 800 O O . SER A 1 102 ? 44.047 30.341 -6.275 1.00 39.44 102 SER A O 1
#

InterPro domains:
  IPR035437 SNase-like, OB-fold superfamily [G3DSA:2.40.50.90] (1-79)